Protein AF-A0A8T3WP06-F1 (afdb_monomer)

Foldseek 3Di:
DPDPLQVVLVVLVVLLVVLVVLLVVLVVQLVVCVVVVPVVSNVVSVVVSVVSVVVSVVSVVVSVVCVVVVSND

Mean predicted aligned error: 5.03 Å

pLDDT: mean 90.81, std 14.5, range [41.59, 98.62]

Sequence (73 aa):
MKSNFSNNCYNLATELSQKLKAVWIYDKMIKDARKGRDKETEEVLKKIRNDDIRHAEMLHNLIVKLAQAGKFK

Secondary structure (DSSP, 8-state):
---HHHHHHHHHHHHHHHHHHHHHHHHHHHHHHHHTT-HHHHHHHHHHHHHHHHHHHHHHHHHHHHHHTT---

Nearest PDB structures (foldseek):
  7o40-assembly1_A  TM=8.769E-01  e=5.625E+00  Synechocystis sp. PCC 6803 substr. Kazusa
  7o3x-assembly1_F-2  TM=9.303E-01  e=6.397E+00  Synechocystis sp. PCC 6803 substr. Kazusa
  7o3x-assembly1_F-4  TM=9.303E-01  e=6.397E+00  Synechocystis sp. PCC 6803 substr. Kazusa
  7o3x-assembly1_F-6  TM=9.303E-01  e=6.397E+00  Synechocystis sp. PCC 6803 substr. Kazusa

Structure (mmCIF, N/CA/C/O backbone):
data_AF-A0A8T3WP06-F1
#
_entry.id   AF-A0A8T3WP06-F1
#
loop_
_atom_site.group_PDB
_atom_site.id
_atom_site.type_symbol
_atom_site.label_atom_id
_atom_site.label_alt_id
_atom_site.label_comp_id
_atom_site.label_asym_id
_atom_site.label_entity_id
_atom_site.label_seq_id
_atom_site.pdbx_PDB_ins_code
_atom_site.Cartn_x
_atom_site.Cartn_y
_atom_site.Cartn_z
_atom_site.occupancy
_atom_site.B_iso_or_equiv
_atom_site.auth_seq_id
_atom_site.auth_comp_id
_atom_site.auth_asym_id
_atom_site.auth_atom_id
_atom_site.pdbx_PDB_model_num
ATOM 1 N N . MET A 1 1 ? -8.301 13.635 31.660 1.00 41.59 1 MET A N 1
ATOM 2 C CA . MET A 1 1 ? -7.484 12.990 30.607 1.00 41.59 1 MET A CA 1
ATOM 3 C C . MET A 1 1 ? -8.343 12.795 29.365 1.00 41.59 1 MET A C 1
ATOM 5 O O . MET A 1 1 ? -9.223 11.945 29.389 1.00 41.59 1 MET A O 1
ATOM 9 N N . LYS A 1 2 ? -8.158 13.602 28.311 1.00 44.47 2 LYS A N 1
ATOM 10 C CA . LYS A 1 2 ? -8.774 13.323 27.001 1.00 44.47 2 LYS A CA 1
ATOM 11 C C . LYS A 1 2 ? -7.981 12.182 26.353 1.00 44.47 2 LYS A C 1
ATOM 13 O O . LYS A 1 2 ? -6.756 12.199 26.374 1.00 44.47 2 LYS A O 1
ATOM 18 N N . SER A 1 3 ? -8.681 11.149 25.906 1.00 44.47 3 SER A N 1
ATOM 19 C CA . SER A 1 3 ? -8.133 9.849 25.518 1.00 44.47 3 SER A CA 1
ATOM 20 C C . SER A 1 3 ? -7.141 9.929 24.351 1.00 44.47 3 SER A C 1
ATOM 22 O O . SER A 1 3 ? -7.531 10.303 23.249 1.00 44.47 3 SER A O 1
ATOM 24 N N . ASN A 1 4 ? -5.911 9.440 24.549 1.00 55.44 4 ASN A N 1
ATOM 25 C CA . ASN A 1 4 ? -4.923 9.179 23.484 1.00 55.44 4 ASN A CA 1
ATOM 26 C C . ASN A 1 4 ? -5.416 8.192 22.396 1.00 55.44 4 ASN A C 1
ATOM 28 O O . ASN A 1 4 ? -4.761 8.020 21.374 1.00 55.44 4 ASN A O 1
ATOM 32 N N . PHE A 1 5 ? -6.562 7.531 22.595 1.00 49.62 5 PHE A N 1
ATOM 33 C CA . PHE A 1 5 ? -7.090 6.508 21.690 1.00 49.62 5 PHE A CA 1
ATOM 34 C C . PHE A 1 5 ? -7.650 7.050 20.365 1.00 49.62 5 PHE A C 1
ATOM 36 O O . PHE A 1 5 ? -7.429 6.402 19.341 1.00 49.62 5 PHE A O 1
ATOM 43 N N . SER A 1 6 ? -8.312 8.218 20.346 1.00 56.69 6 SER A N 1
ATOM 44 C CA . SER A 1 6 ? -8.836 8.772 19.080 1.00 56.69 6 SER A CA 1
ATOM 45 C C . SER A 1 6 ? -7.700 9.228 18.165 1.00 56.69 6 SER A C 1
ATOM 47 O O . SER A 1 6 ? -7.741 9.012 16.956 1.00 56.69 6 SER A O 1
ATOM 49 N N . ASN A 1 7 ? -6.624 9.756 18.759 1.00 69.25 7 ASN A N 1
ATOM 50 C CA . ASN A 1 7 ? -5.417 10.127 18.031 1.00 69.25 7 ASN A CA 1
ATOM 51 C C . ASN A 1 7 ? -4.754 8.892 17.398 1.00 69.25 7 ASN A C 1
ATOM 53 O O . ASN A 1 7 ? -4.343 8.932 16.247 1.00 69.25 7 ASN A O 1
ATOM 57 N N . ASN A 1 8 ? -4.731 7.753 18.100 1.00 79.81 8 ASN A N 1
ATOM 58 C CA . ASN A 1 8 ? -4.156 6.515 17.568 1.00 79.81 8 ASN A CA 1
ATOM 59 C C . ASN A 1 8 ? -4.969 5.934 16.401 1.00 79.81 8 ASN A C 1
ATOM 61 O O . ASN A 1 8 ? -4.383 5.505 15.413 1.00 79.81 8 ASN A O 1
ATOM 65 N N . CYS A 1 9 ? -6.302 5.940 16.482 1.00 82.25 9 CYS A N 1
ATOM 66 C CA . CYS A 1 9 ? -7.162 5.440 15.403 1.00 82.25 9 CYS A CA 1
ATOM 67 C C . CYS A 1 9 ? -7.068 6.318 14.151 1.00 82.25 9 CYS A C 1
ATOM 69 O O . CYS A 1 9 ? -6.912 5.803 13.042 1.00 82.25 9 CYS A O 1
ATOM 71 N N . TYR A 1 10 ? -7.077 7.639 14.344 1.00 85.88 10 TYR A N 1
ATOM 72 C CA . TYR A 1 10 ? -6.841 8.607 13.280 1.00 85.88 10 TYR A CA 1
ATOM 73 C C . TYR A 1 10 ? -5.456 8.433 12.640 1.00 85.88 10 TYR A C 1
ATOM 75 O O . TYR A 1 10 ? -5.346 8.412 11.414 1.00 85.88 10 TYR A O 1
ATOM 83 N N . ASN A 1 11 ? -4.407 8.239 13.446 1.00 90.50 11 ASN A N 1
ATOM 84 C CA . ASN A 1 11 ? -3.047 8.019 12.951 1.00 90.50 11 ASN A CA 1
ATOM 85 C C . ASN A 1 11 ? -2.940 6.726 12.135 1.00 90.50 11 ASN A C 1
ATOM 87 O O . ASN A 1 11 ? -2.354 6.742 11.058 1.00 90.50 11 ASN A O 1
ATOM 91 N N . LEU A 1 12 ? -3.551 5.627 12.593 1.00 93.31 12 LEU A N 1
ATOM 92 C CA . LEU A 1 12 ? -3.567 4.360 11.853 1.00 93.31 12 LEU A CA 1
ATOM 93 C C . 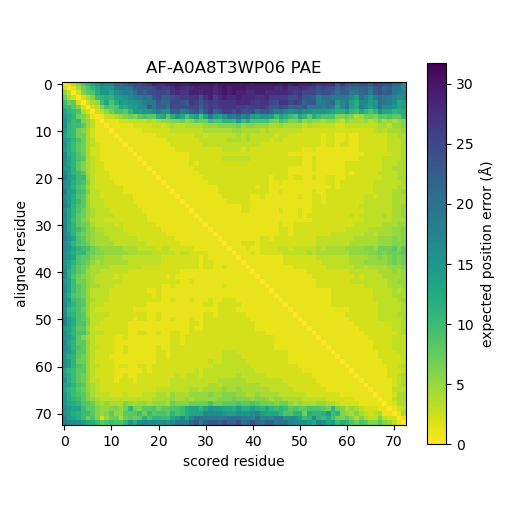LEU A 1 12 ? -4.291 4.491 10.507 1.00 93.31 12 LEU A C 1
ATOM 95 O O . LEU A 1 12 ? -3.796 3.998 9.496 1.00 93.31 12 LEU A O 1
ATOM 99 N N . ALA A 1 13 ? -5.443 5.167 10.478 1.00 92.94 13 ALA A N 1
ATOM 100 C CA . ALA A 1 13 ? -6.186 5.406 9.241 1.00 92.94 13 ALA A CA 1
ATOM 101 C C . ALA A 1 13 ? -5.424 6.337 8.281 1.00 92.94 13 ALA A C 1
ATOM 103 O O . ALA A 1 13 ? -5.405 6.110 7.070 1.00 92.94 13 ALA A O 1
ATOM 104 N N . THR A 1 14 ? -4.761 7.358 8.827 1.00 95.19 14 THR A N 1
ATOM 105 C CA . THR A 1 14 ? -3.910 8.276 8.065 1.00 95.19 14 THR A CA 1
ATOM 106 C C . THR A 1 14 ? -2.732 7.532 7.446 1.00 95.19 14 THR A C 1
ATOM 108 O O . THR A 1 14 ? -2.501 7.660 6.245 1.00 95.19 14 THR A O 1
ATOM 111 N N . GLU A 1 15 ? -2.032 6.708 8.225 1.00 96.50 15 GLU A N 1
ATOM 112 C CA . GLU A 1 15 ? -0.911 5.905 7.738 1.00 96.50 15 GLU A CA 1
ATOM 113 C C . GLU A 1 15 ? -1.370 4.910 6.665 1.00 96.50 15 GLU A C 1
ATOM 115 O O . GLU A 1 15 ? -0.753 4.819 5.607 1.00 96.50 15 GLU A O 1
ATOM 120 N N . LEU A 1 16 ? -2.508 4.231 6.865 1.00 97.50 16 LEU A N 1
ATOM 121 C CA . LEU A 1 16 ? -3.077 3.333 5.855 1.00 97.50 16 LEU A CA 1
ATOM 122 C C . LEU A 1 16 ? -3.324 4.069 4.530 1.00 97.50 16 LEU A C 1
ATOM 124 O O . LEU A 1 16 ? -2.938 3.584 3.467 1.00 97.50 16 LEU A O 1
ATOM 128 N N . SER A 1 17 ? -3.923 5.259 4.589 1.00 97.38 17 SER A N 1
ATOM 129 C CA . SER A 1 17 ? -4.150 6.099 3.408 1.00 97.38 17 SER A CA 1
ATOM 130 C C . SER A 1 17 ? -2.837 6.479 2.711 1.00 97.38 17 SER A C 1
ATOM 132 O O . SER A 1 17 ? -2.732 6.398 1.484 1.00 97.38 17 SER A O 1
ATOM 134 N N . GLN A 1 18 ? -1.800 6.825 3.481 1.00 97.75 18 GLN A N 1
ATOM 135 C CA . GLN A 1 18 ? -0.475 7.135 2.940 1.00 97.75 18 GLN A CA 1
ATOM 136 C C . GLN A 1 18 ? 0.170 5.922 2.259 1.00 97.75 18 GLN A C 1
ATOM 138 O O . GLN A 1 18 ? 0.675 6.063 1.144 1.00 97.75 18 GLN A O 1
ATOM 143 N N . LYS A 1 19 ? 0.089 4.727 2.861 1.00 97.88 19 LYS A N 1
ATOM 144 C CA . LYS A 1 19 ? 0.586 3.480 2.258 1.00 97.88 19 LYS A CA 1
ATOM 145 C C . LYS A 1 19 ? -0.122 3.151 0.948 1.00 97.88 19 LYS A C 1
ATOM 147 O O . LYS A 1 19 ? 0.537 2.882 -0.052 1.00 97.88 19 LYS A O 1
ATOM 152 N N . LEU A 1 20 ? -1.448 3.265 0.903 1.00 98.00 20 LEU A N 1
ATOM 153 C CA . LEU A 1 20 ? -2.213 3.044 -0.330 1.00 98.00 20 LEU A CA 1
ATOM 154 C C . LEU A 1 20 ? -1.856 4.066 -1.422 1.00 98.00 20 LEU A C 1
AT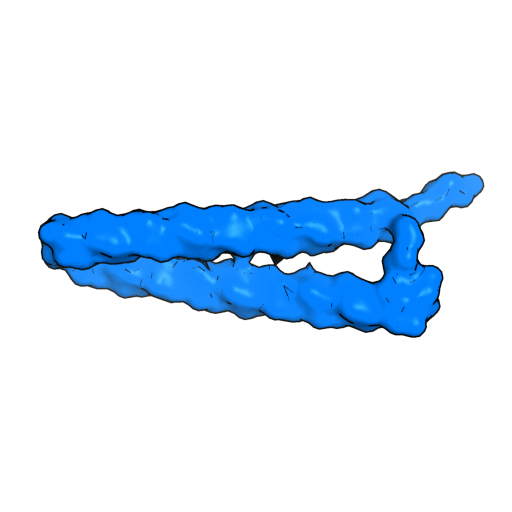OM 156 O O . LEU A 1 20 ? -1.732 3.706 -2.596 1.00 98.00 20 LEU A O 1
ATOM 160 N N . LYS A 1 21 ? -1.623 5.330 -1.047 1.00 98.38 21 LYS A N 1
ATOM 161 C CA . LYS A 1 21 ? -1.139 6.361 -1.975 1.00 98.38 21 LYS A CA 1
ATOM 162 C C . LYS A 1 21 ? 0.259 6.034 -2.505 1.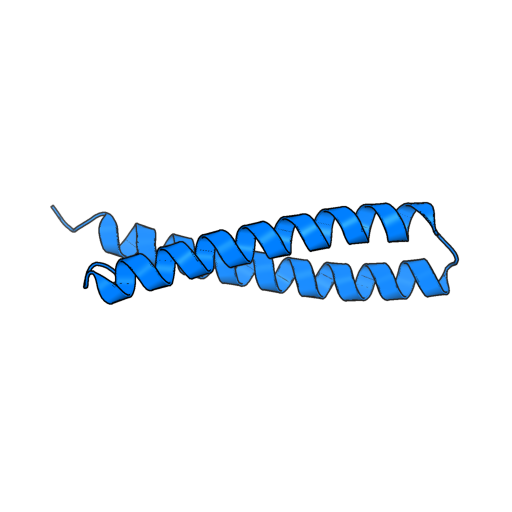00 98.38 21 LYS A C 1
ATOM 164 O O . LYS A 1 21 ? 0.492 6.193 -3.702 1.00 98.38 21 LYS A O 1
ATOM 169 N N . ALA A 1 22 ? 1.169 5.566 -1.651 1.00 97.81 22 ALA A N 1
ATOM 170 C CA . ALA A 1 22 ? 2.512 5.152 -2.051 1.00 97.81 22 ALA A CA 1
ATOM 171 C C . ALA A 1 22 ? 2.465 3.981 -3.045 1.00 97.81 22 ALA A C 1
ATOM 173 O O . ALA A 1 22 ? 3.066 4.073 -4.113 1.00 97.81 22 ALA A O 1
ATOM 174 N N . VAL A 1 23 ? 1.655 2.948 -2.774 1.00 98.44 23 VAL A N 1
ATOM 175 C CA . VAL A 1 23 ? 1.432 1.811 -3.691 1.00 98.44 23 VAL A CA 1
ATOM 176 C C . VAL A 1 23 ? 1.002 2.281 -5.081 1.00 98.44 23 VAL A C 1
ATOM 178 O O . VAL A 1 23 ? 1.576 1.850 -6.082 1.00 98.44 23 VAL A O 1
ATOM 181 N N . TRP A 1 24 ? 0.055 3.218 -5.158 1.00 98.31 24 TRP A N 1
ATOM 182 C CA . TRP A 1 24 ? -0.384 3.778 -6.438 1.00 98.31 24 TRP A CA 1
ATOM 183 C C . TRP A 1 24 ? 0.720 4.557 -7.170 1.00 98.31 24 TRP A C 1
ATOM 185 O O . TRP A 1 24 ? 0.810 4.506 -8.399 1.00 98.31 24 TRP A O 1
ATOM 195 N N . ILE A 1 25 ? 1.576 5.275 -6.435 1.00 98.56 25 ILE A N 1
ATOM 196 C CA . ILE A 1 25 ? 2.741 5.959 -7.012 1.00 98.56 25 ILE A CA 1
ATOM 197 C C . ILE A 1 25 ? 3.728 4.929 -7.569 1.00 98.56 25 ILE A C 1
ATOM 199 O O . ILE A 1 25 ? 4.164 5.068 -8.713 1.00 98.56 25 ILE A O 1
ATOM 203 N N . TYR A 1 26 ? 4.030 3.869 -6.816 1.00 98.38 26 TYR A N 1
ATOM 204 C CA . TYR A 1 26 ? 4.926 2.811 -7.276 1.00 98.38 26 TYR A CA 1
ATOM 205 C C . TYR A 1 26 ? 4.394 2.115 -8.527 1.00 98.38 26 TYR A C 1
ATOM 207 O O . TYR A 1 26 ? 5.168 1.874 -9.447 1.00 98.38 26 TYR A O 1
ATOM 215 N N . ASP A 1 27 ? 3.083 1.880 -8.633 1.00 98.56 27 ASP A N 1
ATOM 216 C CA . ASP A 1 27 ? 2.475 1.311 -9.844 1.00 98.56 27 ASP A CA 1
ATOM 217 C C . ASP A 1 27 ? 2.730 2.170 -11.095 1.00 98.56 27 ASP A C 1
ATOM 219 O O . ASP A 1 27 ? 3.010 1.643 -12.178 1.00 98.56 27 ASP A O 1
ATOM 223 N N . LYS A 1 28 ? 2.704 3.501 -10.957 1.00 98.56 28 LYS A N 1
ATOM 224 C CA . LYS A 1 28 ? 3.072 4.411 -12.051 1.00 98.56 28 LYS A CA 1
ATOM 225 C C . LYS A 1 28 ? 4.556 4.333 -12.384 1.00 98.56 28 LYS A C 1
ATOM 227 O O . LYS A 1 28 ? 4.903 4.191 -13.554 1.00 98.56 28 LYS A O 1
ATOM 232 N N . MET A 1 29 ? 5.417 4.376 -11.370 1.00 98.44 29 MET A N 1
ATOM 233 C CA . MET A 1 29 ? 6.867 4.317 -11.561 1.00 98.44 29 MET A CA 1
ATOM 234 C C . MET A 1 29 ? 7.302 2.990 -12.200 1.00 98.4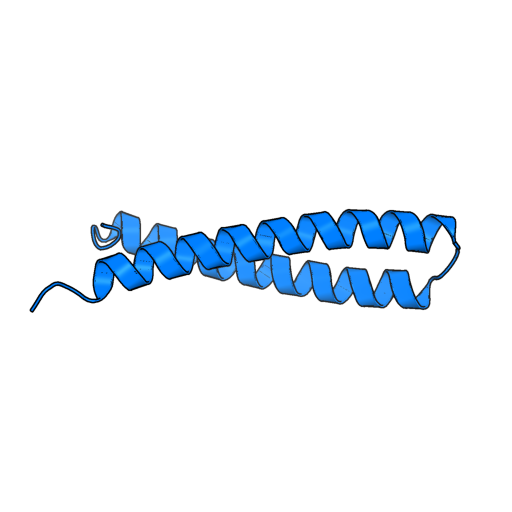4 29 MET A C 1
ATOM 236 O O . MET A 1 29 ? 8.129 2.991 -13.103 1.00 98.44 29 MET A O 1
ATOM 240 N N . ILE A 1 30 ? 6.687 1.868 -11.811 1.00 98.62 30 ILE A N 1
ATOM 241 C CA . ILE A 1 30 ? 6.901 0.546 -12.420 1.00 98.62 30 ILE A CA 1
ATOM 242 C C . ILE A 1 30 ? 6.517 0.569 -13.902 1.00 98.62 30 ILE A C 1
ATOM 244 O O . ILE A 1 30 ? 7.245 0.039 -14.742 1.00 98.62 30 ILE A O 1
ATOM 248 N N . LYS A 1 31 ? 5.385 1.196 -14.248 1.00 98.44 31 LYS A N 1
ATOM 249 C CA . LYS A 1 31 ? 4.952 1.333 -15.646 1.00 98.44 31 LYS A CA 1
ATOM 250 C C . LYS A 1 31 ? 5.961 2.132 -16.470 1.00 98.44 31 LYS A C 1
ATOM 252 O O . LYS A 1 31 ? 6.215 1.771 -17.619 1.00 98.44 31 LYS A O 1
ATOM 257 N N . ASP A 1 32 ? 6.524 3.193 -15.906 1.00 98.38 32 ASP A N 1
ATOM 258 C CA . ASP A 1 32 ? 7.499 4.029 -16.603 1.00 98.38 32 ASP A CA 1
ATOM 259 C C . ASP A 1 32 ? 8.876 3.352 -16.703 1.00 98.38 32 ASP A C 1
ATOM 261 O O . ASP A 1 32 ? 9.449 3.339 -17.792 1.00 98.38 32 ASP A O 1
ATOM 265 N N . ALA A 1 33 ? 9.339 2.662 -15.653 1.00 98.31 33 ALA A N 1
ATOM 266 C CA . ALA A 1 33 ? 10.540 1.819 -15.696 1.00 98.31 33 ALA A CA 1
ATOM 267 C C . ALA A 1 33 ? 10.429 0.734 -16.781 1.00 98.31 33 ALA A C 1
ATOM 269 O O . ALA A 1 33 ? 11.331 0.564 -17.605 1.00 98.31 33 ALA A O 1
ATOM 270 N N . ARG A 1 34 ? 9.265 0.077 -16.878 1.00 98.00 34 ARG A N 1
ATOM 271 C CA . ARG A 1 34 ? 8.987 -0.920 -17.920 1.00 98.00 34 ARG A CA 1
ATOM 272 C C . ARG A 1 34 ? 9.047 -0.331 -19.331 1.00 98.00 34 ARG A C 1
ATOM 274 O O . ARG A 1 34 ? 9.612 -0.961 -20.224 1.00 98.00 34 ARG A O 1
ATOM 281 N N . LYS A 1 35 ? 8.497 0.871 -19.555 1.00 98.25 35 LYS A N 1
ATOM 282 C CA . LYS A 1 35 ? 8.607 1.574 -20.852 1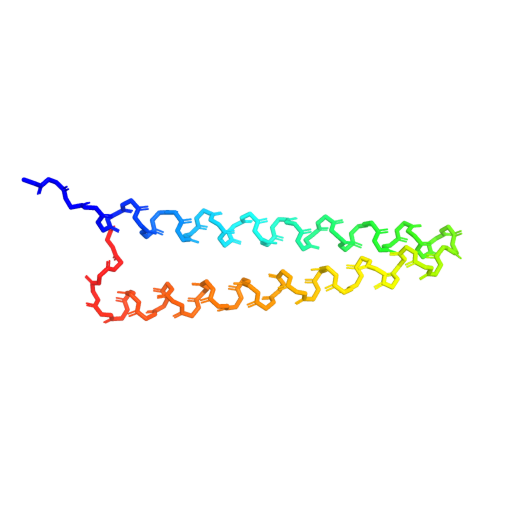.00 98.25 35 LYS A CA 1
ATOM 283 C C . LYS A 1 35 ? 10.058 1.931 -21.182 1.00 98.25 35 LYS A C 1
ATOM 285 O O . LYS A 1 35 ? 10.459 1.802 -22.335 1.00 98.25 35 LYS A O 1
ATOM 290 N N . GLY A 1 36 ? 10.828 2.344 -20.175 1.00 98.12 36 GLY A N 1
ATOM 291 C CA . GLY A 1 36 ? 12.256 2.645 -20.282 1.00 98.12 36 GLY A CA 1
ATOM 292 C C . GLY A 1 36 ? 13.157 1.412 -20.411 1.00 98.12 36 GLY A C 1
ATOM 293 O O . GLY A 1 36 ? 14.352 1.567 -20.630 1.00 98.12 36 GLY A O 1
ATOM 294 N N . ARG A 1 37 ? 12.596 0.195 -20.311 1.00 98.00 37 ARG A N 1
ATOM 295 C CA . ARG A 1 37 ? 13.327 -1.087 -20.264 1.00 98.00 37 ARG A CA 1
ATOM 296 C C . ARG A 1 37 ? 14.331 -1.174 -19.104 1.00 98.00 37 ARG A C 1
ATOM 298 O O . ARG A 1 37 ? 15.273 -1.960 -19.170 1.00 98.00 37 ARG A O 1
ATOM 305 N N . ASP A 1 38 ? 14.099 -0.412 -18.039 1.00 98.31 38 ASP A N 1
ATOM 306 C CA . ASP A 1 38 ? 14.907 -0.420 -16.822 1.00 98.31 38 ASP A CA 1
ATOM 307 C C . ASP A 1 38 ? 14.399 -1.510 -15.868 1.00 98.31 38 ASP A C 1
ATOM 309 O O . ASP A 1 38 ? 13.502 -1.306 -15.044 1.00 98.31 38 ASP A O 1
ATOM 313 N N . LYS A 1 39 ? 14.955 -2.713 -16.037 1.00 98.19 39 LYS A N 1
ATOM 314 C CA . LYS A 1 39 ? 14.558 -3.893 -15.262 1.00 98.19 39 LYS A CA 1
ATOM 315 C C . LYS A 1 39 ? 14.970 -3.801 -13.795 1.00 98.19 39 LYS A C 1
ATOM 317 O O . LYS A 1 39 ? 14.255 -4.324 -12.946 1.00 98.19 39 LYS A O 1
ATOM 322 N N . GLU A 1 40 ? 16.101 -3.170 -13.491 1.00 98.31 40 GLU A N 1
ATOM 323 C CA . GLU A 1 40 ? 16.605 -3.082 -12.117 1.00 98.31 40 GLU A CA 1
ATOM 324 C C . GLU A 1 40 ? 15.690 -2.188 -11.276 1.00 98.31 40 GLU A C 1
ATOM 326 O O . GLU A 1 40 ? 15.220 -2.604 -10.213 1.00 98.31 40 GLU A O 1
ATOM 331 N N . THR A 1 41 ? 15.337 -1.015 -11.807 1.00 98.06 41 THR A N 1
ATOM 332 C CA . THR A 1 41 ? 14.368 -0.109 -11.182 1.00 98.06 41 THR A CA 1
ATOM 333 C C . THR A 1 41 ? 12.986 -0.751 -11.061 1.00 98.06 41 THR A C 1
ATOM 335 O O . THR A 1 41 ? 12.362 -0.652 -10.003 1.00 98.06 41 THR A O 1
ATOM 338 N N . GLU A 1 42 ? 12.501 -1.453 -12.096 1.00 98.62 42 GLU A N 1
ATOM 339 C CA . GLU A 1 42 ? 11.228 -2.188 -12.025 1.00 98.62 42 GLU A CA 1
ATOM 340 C C . GLU A 1 42 ? 11.216 -3.196 -10.859 1.00 98.62 42 GLU A C 1
ATOM 342 O O . GLU A 1 42 ? 10.257 -3.228 -10.084 1.00 98.62 42 GLU A O 1
ATOM 347 N N . GLU A 1 43 ? 12.270 -4.000 -10.703 1.00 98.56 43 GLU A N 1
ATOM 348 C CA . GLU A 1 43 ? 12.342 -5.022 -9.653 1.00 98.56 43 GLU A CA 1
ATOM 349 C C . GLU A 1 43 ? 12.455 -4.427 -8.244 1.00 98.56 43 GLU A C 1
ATOM 351 O O . GLU A 1 43 ? 11.799 -4.911 -7.315 1.00 98.56 43 GLU A O 1
ATOM 356 N N . VAL A 1 44 ? 13.223 -3.348 -8.065 1.00 98.62 44 VAL A N 1
ATOM 357 C CA . VAL A 1 44 ? 13.296 -2.637 -6.777 1.00 98.62 44 VAL A CA 1
ATOM 358 C C . VAL A 1 44 ? 11.935 -2.043 -6.408 1.00 98.62 44 VAL A C 1
ATOM 360 O O . VAL A 1 44 ? 11.456 -2.251 -5.292 1.00 98.62 44 VAL A O 1
ATOM 363 N N . LEU A 1 45 ? 11.265 -1.366 -7.345 1.00 98.62 45 LEU A N 1
ATOM 364 C CA . LEU A 1 45 ? 9.957 -0.759 -7.089 1.00 98.62 45 LEU A CA 1
ATOM 365 C C . LEU A 1 45 ? 8.879 -1.802 -6.782 1.00 98.62 45 LEU A C 1
ATOM 367 O O . LEU A 1 45 ? 8.046 -1.567 -5.909 1.00 98.62 45 LEU A O 1
ATOM 371 N N . LYS A 1 46 ? 8.901 -2.969 -7.441 1.00 98.62 46 LYS A N 1
ATOM 372 C CA . LYS A 1 46 ? 7.995 -4.083 -7.112 1.00 98.62 46 LYS A CA 1
ATOM 373 C C . LYS A 1 46 ? 8.173 -4.557 -5.674 1.00 98.62 46 LYS A C 1
ATOM 375 O O . LYS A 1 46 ? 7.175 -4.795 -4.997 1.00 98.62 46 LYS A O 1
ATOM 380 N N . LYS A 1 47 ? 9.416 -4.688 -5.197 1.00 98.62 47 LYS A N 1
ATOM 381 C CA . LYS A 1 47 ? 9.697 -5.085 -3.808 1.00 98.62 47 LYS A CA 1
ATOM 382 C C . LYS A 1 47 ? 9.148 -4.055 -2.823 1.00 98.62 47 LYS A C 1
ATOM 384 O O . LYS A 1 47 ? 8.357 -4.422 -1.963 1.00 98.62 47 LYS A O 1
ATOM 389 N N . ILE A 1 48 ? 9.467 -2.774 -3.021 1.00 98.44 48 ILE A N 1
ATOM 390 C CA . ILE A 1 48 ? 8.985 -1.680 -2.160 1.00 98.44 48 ILE A CA 1
ATOM 391 C C . ILE A 1 48 ? 7.451 -1.637 -2.139 1.00 98.44 48 ILE A C 1
ATOM 393 O O . ILE A 1 48 ? 6.840 -1.596 -1.073 1.00 98.44 48 ILE A O 1
ATOM 397 N N . ARG A 1 49 ? 6.814 -1.719 -3.313 1.00 98.56 49 ARG A N 1
ATOM 398 C CA . ARG A 1 49 ? 5.354 -1.773 -3.441 1.00 98.56 49 ARG A CA 1
ATOM 399 C C . ARG A 1 49 ? 4.756 -2.940 -2.661 1.00 98.56 49 ARG A C 1
ATOM 401 O O . ARG A 1 49 ? 3.773 -2.757 -1.951 1.00 98.56 49 ARG A O 1
ATOM 408 N N . ASN A 1 50 ? 5.319 -4.137 -2.808 1.00 98.50 50 ASN A N 1
ATOM 409 C CA . ASN A 1 50 ? 4.814 -5.324 -2.126 1.00 98.50 50 ASN A CA 1
ATOM 410 C C . ASN A 1 50 ? 4.984 -5.216 -0.607 1.00 98.50 50 ASN A C 1
ATOM 412 O O . ASN A 1 50 ? 4.120 -5.685 0.130 1.00 98.50 50 ASN A O 1
ATOM 416 N N . ASP A 1 51 ? 6.056 -4.590 -0.131 1.00 98.38 51 ASP A N 1
ATOM 417 C CA . ASP A 1 51 ? 6.271 -4.345 1.294 1.00 98.38 51 ASP A CA 1
ATOM 418 C C . ASP A 1 51 ? 5.226 -3.368 1.851 1.00 98.38 51 ASP A C 1
ATOM 420 O O . ASP A 1 51 ? 4.610 -3.646 2.880 1.00 98.38 51 ASP A O 1
ATOM 424 N N . ASP A 1 52 ? 4.934 -2.281 1.133 1.00 98.31 52 ASP A N 1
ATOM 425 C CA . ASP A 1 52 ? 3.899 -1.326 1.540 1.00 98.31 52 ASP A CA 1
ATOM 426 C C . ASP A 1 52 ? 2.473 -1.888 1.453 1.00 98.31 52 ASP A C 1
ATOM 428 O O . ASP A 1 52 ? 1.630 -1.513 2.269 1.00 98.31 52 ASP A O 1
ATOM 432 N N . ILE A 1 53 ? 2.202 -2.841 0.553 1.00 98.62 53 ILE A N 1
ATOM 433 C CA . ILE A 1 53 ? 0.950 -3.616 0.574 1.00 98.62 53 ILE A CA 1
ATOM 434 C C . ILE A 1 53 ? 0.848 -4.433 1.864 1.00 98.62 53 ILE A C 1
ATOM 436 O O . ILE A 1 53 ? -0.176 -4.360 2.542 1.00 98.62 53 ILE A O 1
ATOM 440 N N . ARG A 1 54 ? 1.912 -5.151 2.255 1.00 98.56 54 ARG A N 1
ATOM 441 C CA . ARG A 1 54 ? 1.913 -5.912 3.518 1.00 98.56 54 ARG A CA 1
ATOM 442 C C . ARG A 1 54 ? 1.701 -4.991 4.722 1.00 98.56 54 ARG A C 1
ATOM 444 O O . ARG A 1 54 ? 0.925 -5.316 5.618 1.00 98.56 54 ARG A O 1
ATOM 451 N N . HIS A 1 55 ? 2.328 -3.813 4.735 1.00 97.88 55 HIS A N 1
ATOM 452 C CA . HIS A 1 55 ? 2.099 -2.813 5.782 1.00 97.88 55 HIS A CA 1
ATOM 453 C C . HIS A 1 55 ? 0.648 -2.304 5.798 1.00 97.88 55 HIS A C 1
ATOM 455 O O . HIS A 1 55 ? 0.050 -2.197 6.870 1.00 97.88 55 HIS A O 1
ATOM 461 N N . ALA A 1 56 ? 0.056 -2.031 4.631 1.00 98.19 56 ALA A N 1
ATOM 462 C CA . ALA A 1 56 ? -1.340 -1.61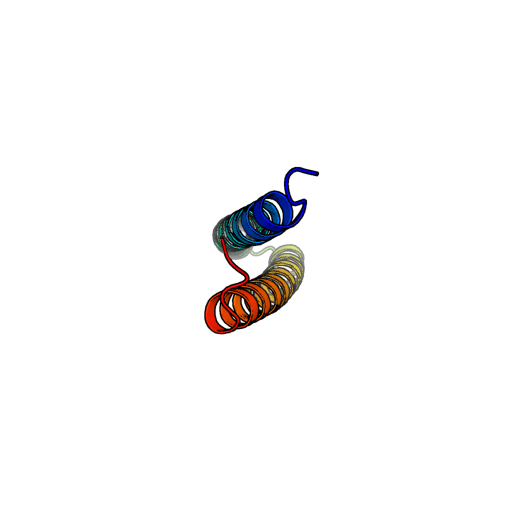6 4.518 1.00 98.19 56 ALA A CA 1
ATOM 463 C C . ALA A 1 56 ? -2.303 -2.690 5.054 1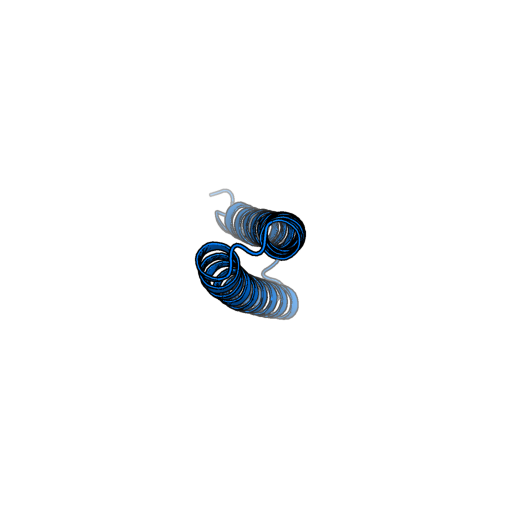.00 98.19 56 ALA A C 1
ATOM 465 O O . ALA A 1 56 ? -3.227 -2.370 5.802 1.00 98.19 56 ALA A O 1
ATOM 466 N N . GLU A 1 57 ? -2.059 -3.967 4.755 1.00 98.25 57 GLU A N 1
ATOM 467 C CA . GLU A 1 57 ? -2.840 -5.086 5.297 1.00 98.25 57 GLU A CA 1
ATOM 468 C C . GLU A 1 57 ? -2.735 -5.171 6.826 1.00 98.25 57 GLU A C 1
ATOM 470 O O . GLU A 1 57 ? -3.745 -5.347 7.512 1.00 98.25 57 GLU A O 1
ATOM 475 N N . MET A 1 58 ? -1.535 -4.993 7.388 1.00 97.56 58 MET A N 1
ATOM 476 C CA . MET A 1 58 ? -1.334 -4.963 8.842 1.00 97.56 58 MET A CA 1
ATOM 477 C C . MET A 1 58 ? -2.116 -3.821 9.505 1.00 97.56 58 MET A C 1
ATOM 479 O O . MET A 1 58 ? -2.785 -4.042 10.520 1.00 97.56 58 MET A O 1
ATOM 483 N N . LEU A 1 59 ? -2.068 -2.620 8.921 1.00 96.94 59 LEU A N 1
ATOM 484 C CA . LEU A 1 59 ? -2.800 -1.444 9.401 1.00 96.94 59 LEU A CA 1
ATOM 485 C C . LEU A 1 59 ? -4.313 -1.664 9.329 1.00 96.94 59 LEU A C 1
ATOM 487 O O . LEU A 1 59 ? -5.009 -1.460 10.323 1.00 96.94 59 LEU A O 1
ATOM 491 N N . HIS A 1 60 ? -4.812 -2.145 8.189 1.00 96.25 60 HIS A N 1
ATOM 492 C CA . HIS A 1 60 ? -6.219 -2.487 8.000 1.00 96.25 60 HIS A CA 1
ATOM 493 C C . HIS A 1 60 ? -6.696 -3.499 9.048 1.00 96.25 60 HIS A C 1
ATOM 495 O O . HIS A 1 60 ? -7.696 -3.273 9.729 1.00 96.25 60 HIS A O 1
ATOM 501 N N . ASN A 1 61 ?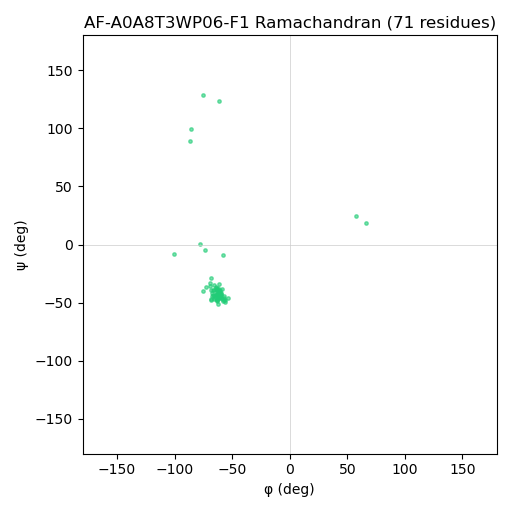 -5.948 -4.585 9.2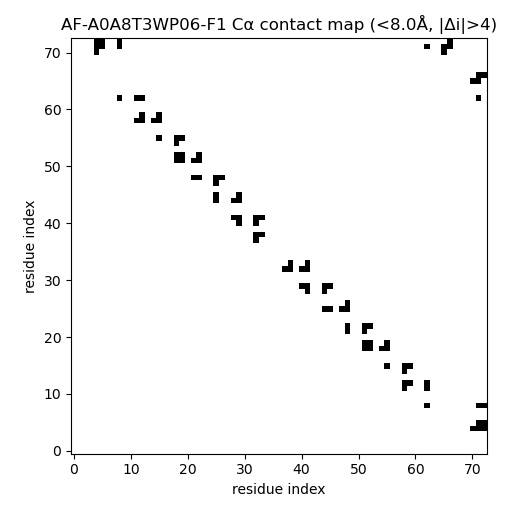42 1.00 96.69 61 ASN A N 1
ATOM 502 C CA . ASN A 1 61 ? -6.310 -5.629 10.196 1.00 96.69 61 ASN A CA 1
ATOM 503 C C . ASN A 1 61 ? -6.355 -5.106 11.637 1.00 96.69 61 ASN A C 1
ATOM 505 O O . ASN A 1 61 ? -7.228 -5.506 12.411 1.00 96.69 61 ASN A O 1
ATOM 509 N N . LEU A 1 62 ? -5.445 -4.204 12.014 1.00 94.75 62 LEU A N 1
ATOM 510 C CA . LEU A 1 62 ? -5.477 -3.564 13.327 1.00 94.75 62 LEU A CA 1
ATOM 511 C C . LEU A 1 62 ? -6.684 -2.628 13.475 1.00 94.75 62 LEU A C 1
ATOM 513 O O . LEU A 1 62 ? -7.368 -2.687 14.497 1.00 94.75 62 LEU A O 1
ATOM 517 N N . ILE A 1 63 ? -6.981 -1.815 12.459 1.00 92.69 63 ILE A N 1
ATOM 518 C CA . ILE A 1 63 ? -8.156 -0.930 12.437 1.00 92.69 63 ILE A CA 1
ATOM 519 C C . ILE A 1 63 ? -9.444 -1.742 12.611 1.00 92.69 63 ILE A C 1
ATOM 521 O O . ILE A 1 63 ? -10.249 -1.425 13.486 1.00 92.69 63 ILE A O 1
ATOM 525 N N . VAL A 1 64 ? -9.610 -2.832 11.854 1.00 93.69 64 VAL A N 1
ATOM 526 C CA . VAL A 1 64 ? -10.778 -3.723 11.955 1.00 93.69 64 VAL A CA 1
ATOM 527 C C . VAL A 1 64 ? -10.905 -4.313 13.359 1.00 93.69 64 VAL A C 1
ATOM 529 O O . VAL A 1 64 ? -11.986 -4.261 13.946 1.00 93.69 64 VAL A O 1
ATOM 532 N N . LYS A 1 65 ? -9.806 -4.810 13.944 1.00 93.69 65 LYS A N 1
ATOM 533 C CA . LYS A 1 65 ? -9.802 -5.332 15.322 1.00 93.69 65 LYS A CA 1
ATOM 534 C C . LYS A 1 65 ? -10.219 -4.270 16.342 1.00 93.69 65 LYS A C 1
ATOM 536 O O . LYS A 1 65 ? -10.994 -4.560 17.252 1.00 93.69 65 LYS A O 1
ATOM 541 N N . LEU A 1 66 ? -9.722 -3.040 16.202 1.00 90.44 66 LEU A N 1
ATOM 542 C CA . LEU A 1 66 ? -10.091 -1.930 17.084 1.00 90.44 66 LEU A CA 1
ATOM 543 C C . LEU A 1 66 ? -11.567 -1.548 16.923 1.00 90.44 66 LEU A C 1
ATOM 545 O O . LEU A 1 66 ? -12.231 -1.284 17.926 1.00 90.44 66 LEU A O 1
ATOM 549 N N . ALA A 1 67 ? -12.090 -1.558 15.696 1.00 88.50 67 ALA A N 1
ATOM 550 C CA . ALA A 1 67 ? -13.490 -1.256 15.412 1.00 88.50 67 ALA A CA 1
ATOM 551 C C . ALA A 1 67 ? -14.429 -2.305 16.015 1.00 88.50 67 ALA A C 1
ATOM 553 O O . ALA A 1 67 ? -15.365 -1.951 16.730 1.00 88.50 67 ALA A O 1
ATOM 554 N N . GLN A 1 68 ? -14.122 -3.591 15.831 1.00 90.88 68 GLN A N 1
ATOM 555 C CA . GLN A 1 68 ? -14.879 -4.700 16.422 1.00 90.88 68 GLN A CA 1
ATOM 556 C C . GLN A 1 68 ? -14.871 -4.668 17.957 1.00 90.88 68 GLN A C 1
ATOM 558 O O . GLN A 1 68 ? -15.869 -5.003 18.588 1.00 90.88 68 GLN A O 1
ATOM 563 N N . ALA A 1 69 ? -13.773 -4.219 18.569 1.00 89.94 69 ALA A N 1
ATOM 564 C CA . ALA A 1 69 ? -13.672 -4.050 20.017 1.00 89.94 69 ALA A CA 1
ATOM 565 C C . ALA A 1 69 ? -14.361 -2.774 20.551 1.00 89.94 69 ALA A C 1
ATOM 567 O O . ALA A 1 69 ? -14.264 -2.494 21.747 1.00 89.94 69 ALA A O 1
ATOM 568 N N . GLY A 1 70 ? -14.983 -1.954 19.690 1.00 85.12 70 GLY A N 1
ATOM 569 C CA . GLY A 1 70 ? -15.562 -0.657 20.065 1.00 85.12 70 GLY A CA 1
ATOM 570 C C . GLY A 1 70 ? -14.523 0.385 20.503 1.00 85.12 70 GLY A C 1
ATOM 571 O O . GLY A 1 70 ? -14.859 1.352 21.192 1.00 85.12 70 GLY A O 1
ATOM 572 N N . LYS A 1 71 ? -13.250 0.173 20.148 1.00 77.81 71 LYS A N 1
ATOM 573 C CA . LYS A 1 71 ? -12.097 1.022 20.500 1.00 77.81 71 LYS A CA 1
ATOM 574 C C . LYS A 1 71 ? -11.670 1.952 19.366 1.00 77.81 71 LYS A C 1
ATOM 576 O O . LYS A 1 71 ? -10.827 2.813 19.595 1.00 77.81 71 LYS A O 1
ATOM 581 N N . PHE A 1 72 ? -12.245 1.785 18.178 1.00 74.44 72 PHE A N 1
ATOM 582 C CA . PHE A 1 72 ? -12.122 2.729 17.075 1.00 74.44 72 PHE A CA 1
ATOM 583 C C . PHE A 1 72 ? -13.201 3.804 17.237 1.00 74.44 72 PHE A C 1
ATOM 585 O O . PHE A 1 72 ? -14.375 3.546 16.971 1.00 74.44 72 PHE A O 1
ATOM 592 N N . LYS A 1 73 ? -12.811 4.957 17.783 1.00 63.34 73 LYS A N 1
ATOM 593 C CA . LYS A 1 73 ? -13.683 6.101 18.075 1.00 63.34 73 LYS A CA 1
ATOM 594 C C . LYS A 1 73 ? -13.027 7.398 17.633 1.00 63.34 73 LYS A C 1
ATOM 596 O O . LYS A 1 73 ? -11.788 7.497 17.796 1.00 63.34 73 LYS A O 1
#

Solvent-accessible surface area (backbone atoms only — not comparable to full-atom values): 3857 Å² total; per-residue (Å²): 133,86,69,71,53,41,58,50,44,52,48,46,54,50,50,32,52,50,32,54,51,48,38,56,50,35,56,51,52,34,54,50,25,56,74,70,66,36,60,68,61,27,54,52,39,51,52,55,33,52,51,37,50,53,50,31,52,54,40,49,53,51,51,51,54,31,43,76,69,70,58,55,93

Radius of gyration: 16.35 Å; Cα contacts (8 Å, |Δi|>4): 51; chains: 1; bounding box: 32×19×52 Å